Protein AF-A0A832SHZ5-F1 (afdb_monomer_lite)

pLDDT: mean 82.18, std 17.27, range [34.31, 98.19]

Structure (mmCIF, N/CA/C/O backbone):
data_AF-A0A832SHZ5-F1
#
_entry.id   AF-A0A832SHZ5-F1
#
loop_
_atom_site.group_PDB
_atom_site.id
_atom_site.type_symbol
_atom_site.label_atom_id
_atom_site.label_alt_id
_atom_site.label_comp_id
_atom_site.label_asym_id
_atom_site.label_entity_id
_atom_site.label_seq_id
_atom_site.pdbx_PDB_ins_code
_atom_site.Cartn_x
_atom_site.Cartn_y
_atom_site.Cartn_z
_atom_site.occupancy
_atom_site.B_iso_or_equiv
_atom_site.auth_seq_id
_atom_site.auth_comp_id
_atom_site.auth_asym_id
_atom_site.auth_atom_id
_atom_site.pdbx_PDB_model_num
ATOM 1 N N . MET A 1 1 ? -15.670 -2.214 17.158 1.00 87.81 1 MET A N 1
ATOM 2 C CA . MET A 1 1 ? -15.667 -2.525 15.724 1.00 87.81 1 MET A CA 1
ATOM 3 C C . MET A 1 1 ? -15.419 -1.257 14.931 1.00 87.81 1 MET A C 1
ATOM 5 O O . MET A 1 1 ? -16.327 -0.457 14.735 1.00 87.81 1 MET A O 1
ATOM 9 N N . LYS A 1 2 ? -14.157 -1.046 14.570 1.00 96.19 2 LYS A N 1
ATOM 10 C CA . LYS A 1 2 ? -13.628 0.034 13.745 1.00 96.19 2 LYS A CA 1
ATOM 11 C C . LYS A 1 2 ? -13.088 -0.593 12.468 1.00 96.19 2 LYS A C 1
ATOM 13 O O . LYS A 1 2 ? -12.137 -1.367 12.527 1.00 96.19 2 LYS A O 1
ATOM 18 N N . ILE A 1 3 ? -13.708 -0.253 11.347 1.00 97.62 3 ILE A N 1
ATOM 19 C CA . ILE A 1 3 ? -13.328 -0.744 10.025 1.00 97.62 3 ILE A CA 1
ATOM 20 C C . ILE A 1 3 ? -12.695 0.416 9.268 1.00 97.62 3 ILE A C 1
ATOM 22 O O . ILE A 1 3 ? -13.260 1.511 9.237 1.00 97.62 3 ILE A O 1
ATOM 26 N N . TYR A 1 4 ? -11.532 0.175 8.676 1.00 97.31 4 TYR A N 1
ATOM 27 C CA . TYR A 1 4 ? -10.879 1.101 7.758 1.00 97.31 4 TYR A CA 1
ATOM 28 C C . TYR A 1 4 ? -11.000 0.556 6.343 1.00 97.31 4 TYR A C 1
ATOM 30 O O . TYR A 1 4 ? -10.862 -0.645 6.136 1.00 97.31 4 TYR A O 1
ATOM 38 N N . CYS A 1 5 ? -11.238 1.435 5.376 1.00 96.31 5 CYS A N 1
ATOM 39 C CA . CYS A 1 5 ? -11.280 1.076 3.964 1.00 96.31 5 CYS A CA 1
ATOM 40 C C . CYS A 1 5 ? -10.280 1.945 3.202 1.00 96.31 5 CYS A C 1
ATOM 42 O O . CYS A 1 5 ? -10.263 3.161 3.398 1.00 96.31 5 CYS A O 1
ATOM 44 N N . ALA A 1 6 ? -9.474 1.334 2.340 1.00 95.19 6 ALA A N 1
ATOM 45 C CA . ALA A 1 6 ? -8.542 2.017 1.448 1.00 95.19 6 ALA A CA 1
ATOM 46 C C . ALA A 1 6 ? -8.669 1.468 0.023 1.00 95.19 6 ALA A C 1
ATOM 48 O O . ALA A 1 6 ? -9.070 0.325 -0.158 1.00 95.19 6 ALA A O 1
ATOM 49 N N . SER A 1 7 ? -8.346 2.286 -0.970 1.00 95.12 7 SER A N 1
ATOM 50 C CA . SER A 1 7 ? -8.300 1.966 -2.404 1.00 95.12 7 SER A CA 1
ATOM 51 C C . SER A 1 7 ? -7.238 2.863 -3.030 1.00 95.12 7 SER A C 1
ATOM 53 O O . SER A 1 7 ? -6.888 3.872 -2.410 1.00 95.12 7 SER A O 1
ATOM 55 N N . ASP A 1 8 ? -6.768 2.539 -4.234 1.00 93.00 8 ASP A N 1
ATOM 56 C CA . ASP A 1 8 ? -5.965 3.465 -5.045 1.00 93.00 8 ASP A CA 1
ATOM 57 C C . ASP A 1 8 ? -4.699 3.945 -4.314 1.00 93.00 8 ASP A C 1
ATOM 59 O O . ASP A 1 8 ? -4.367 5.132 -4.286 1.00 93.00 8 ASP A O 1
ATOM 63 N N . LEU A 1 9 ? -3.996 3.011 -3.669 1.00 91.62 9 LEU A N 1
ATOM 64 C CA . LEU A 1 9 ? -2.724 3.310 -3.011 1.00 91.62 9 LEU A CA 1
ATOM 65 C C . LEU A 1 9 ? -1.602 3.528 -4.032 1.00 91.62 9 LEU A C 1
ATOM 67 O O . LEU A 1 9 ? -0.637 4.216 -3.708 1.00 91.62 9 LEU A O 1
ATOM 71 N N . HIS A 1 10 ? -1.735 2.947 -5.233 1.00 90.56 10 HIS A N 1
ATOM 72 C CA . HIS A 1 10 ? -0.824 3.112 -6.372 1.00 90.56 10 HIS A CA 1
ATOM 73 C C . HIS A 1 10 ? 0.658 2.984 -5.985 1.00 90.56 10 HIS A C 1
ATOM 75 O O . HIS A 1 10 ? 1.519 3.735 -6.434 1.00 90.56 10 HIS A O 1
ATOM 81 N N . ILE A 1 11 ? 0.996 2.036 -5.112 1.00 86.69 11 ILE A N 1
ATOM 82 C CA . ILE A 1 11 ? 2.378 1.820 -4.672 1.00 86.69 11 ILE A CA 1
ATOM 83 C C . ILE A 1 11 ? 3.230 1.438 -5.886 1.00 86.69 11 ILE A C 1
ATO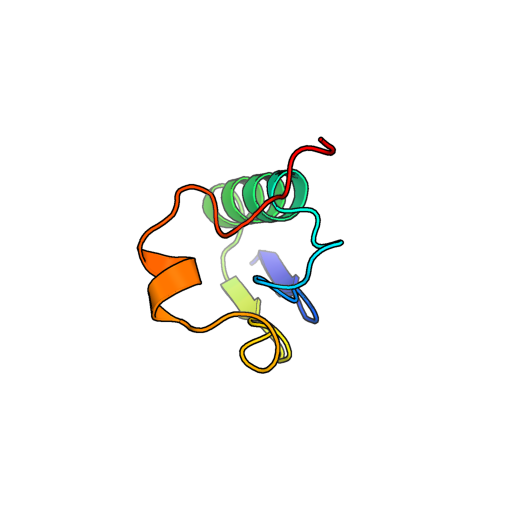M 85 O O . ILE A 1 11 ? 2.910 0.485 -6.594 1.00 86.69 11 ILE A O 1
ATOM 89 N N . GLY A 1 12 ? 4.320 2.173 -6.110 1.00 80.94 12 GLY A N 1
ATOM 90 C CA . GLY A 1 12 ? 5.138 2.052 -7.319 1.00 80.94 12 GLY A CA 1
ATOM 91 C C . GLY A 1 12 ? 4.840 3.107 -8.393 1.00 80.94 12 GLY A C 1
ATOM 92 O O . GLY A 1 12 ? 5.589 3.187 -9.363 1.00 80.94 12 GLY A O 1
ATOM 93 N N . TYR A 1 13 ? 3.812 3.943 -8.218 1.00 84.19 13 TYR A N 1
ATOM 94 C CA . TYR A 1 13 ? 3.613 5.158 -9.012 1.00 84.19 13 TYR A CA 1
ATOM 95 C C . TYR A 1 13 ? 4.495 6.306 -8.494 1.00 84.19 13 TYR A C 1
ATOM 97 O O . TYR A 1 13 ? 4.691 6.462 -7.289 1.00 84.19 13 TYR A O 1
ATOM 105 N N . GLU A 1 14 ? 5.025 7.121 -9.406 1.00 80.19 14 GLU A N 1
ATOM 106 C CA . GLU A 1 14 ? 6.002 8.178 -9.106 1.00 80.19 14 GLU A CA 1
ATOM 107 C C . GLU A 1 14 ? 5.487 9.278 -8.160 1.00 80.19 14 GLU A C 1
ATOM 109 O O . GLU A 1 14 ? 6.270 9.795 -7.365 1.00 80.19 14 GLU A O 1
ATOM 114 N N . ASP A 1 15 ? 4.185 9.587 -8.181 1.00 81.56 15 ASP A N 1
ATOM 115 C CA . ASP A 1 15 ? 3.586 10.602 -7.295 1.00 81.56 15 ASP A CA 1
ATOM 116 C C . ASP A 1 15 ? 2.970 10.007 -6.016 1.00 81.56 15 ASP A C 1
ATOM 118 O O . ASP A 1 15 ? 2.267 10.697 -5.267 1.00 81.56 15 ASP A O 1
ATOM 122 N N . THR A 1 16 ? 3.186 8.717 -5.750 1.00 84.69 16 THR A N 1
ATOM 123 C CA . THR A 1 16 ? 2.608 8.069 -4.574 1.00 84.69 16 THR A CA 1
ATOM 124 C C . THR A 1 16 ? 3.208 8.613 -3.286 1.00 84.69 16 THR A C 1
ATOM 126 O O . THR A 1 16 ? 4.419 8.638 -3.073 1.00 84.69 16 THR A O 1
ATOM 129 N N . ASN A 1 17 ? 2.335 9.020 -2.362 1.00 87.25 17 ASN A N 1
ATOM 130 C CA . ASN A 1 17 ? 2.744 9.552 -1.067 1.00 87.25 17 ASN A CA 1
ATOM 131 C C . ASN A 1 17 ? 3.016 8.419 -0.064 1.00 87.25 17 ASN A C 1
ATOM 133 O O . ASN A 1 17 ? 2.242 8.184 0.872 1.00 87.25 17 ASN A O 1
ATOM 137 N N . CYS A 1 18 ? 4.136 7.719 -0.254 1.00 84.75 18 CYS A N 1
ATOM 138 C CA . CYS A 1 18 ? 4.562 6.610 0.602 1.00 84.75 18 CYS A CA 1
ATOM 139 C C . CYS A 1 18 ? 4.603 6.967 2.105 1.00 84.75 18 CYS A C 1
ATOM 141 O O . CYS A 1 18 ? 4.132 6.154 2.908 1.00 84.75 18 CYS A O 1
ATOM 143 N N . PRO A 1 19 ? 5.064 8.165 2.534 1.00 88.12 19 PRO A N 1
ATOM 144 C CA . PRO A 1 19 ? 4.996 8.566 3.940 1.00 88.12 19 PRO A CA 1
ATOM 145 C C . PRO A 1 19 ? 3.574 8.549 4.513 1.00 88.12 19 PRO A C 1
ATOM 147 O O . PRO A 1 19 ? 3.354 8.001 5.593 1.00 88.12 19 PRO A O 1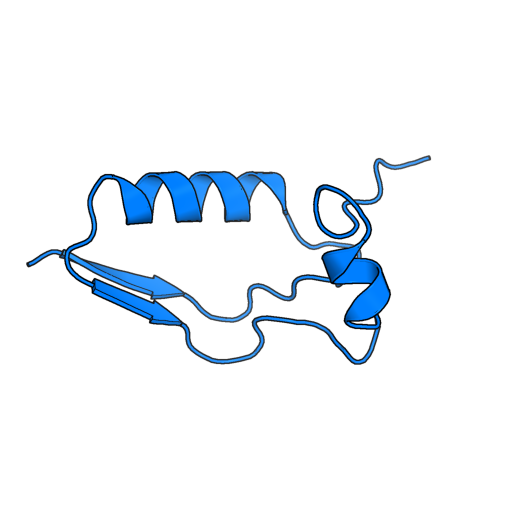
ATOM 150 N N . LYS A 1 20 ? 2.583 9.081 3.784 1.00 89.38 20 LYS A N 1
ATOM 151 C CA . LYS A 1 20 ? 1.183 9.088 4.237 1.00 89.38 20 LYS A CA 1
ATOM 152 C C . LYS A 1 20 ? 0.555 7.702 4.241 1.00 89.38 20 LYS A C 1
ATOM 154 O O . LYS A 1 20 ? -0.207 7.392 5.153 1.00 89.38 20 LYS A O 1
ATOM 159 N N . ILE A 1 21 ? 0.903 6.859 3.273 1.00 91.25 21 ILE A N 1
ATOM 160 C CA . ILE A 1 21 ? 0.472 5.456 3.244 1.00 91.25 21 ILE A CA 1
ATOM 161 C C . ILE A 1 21 ? 1.030 4.705 4.460 1.00 91.25 21 ILE A C 1
ATOM 163 O O . ILE A 1 21 ? 0.300 3.967 5.122 1.00 91.25 21 ILE A O 1
ATOM 167 N N . LYS A 1 22 ? 2.294 4.945 4.825 1.00 88.69 22 LYS A N 1
ATOM 168 C CA . LYS A 1 22 ? 2.900 4.370 6.032 1.00 88.69 22 LYS A CA 1
ATOM 169 C C . LYS A 1 22 ? 2.216 4.863 7.309 1.00 88.69 22 LYS A C 1
ATOM 171 O O . LYS A 1 22 ? 1.866 4.046 8.156 1.00 88.69 22 LYS A O 1
ATOM 176 N N . GLU A 1 23 ? 1.976 6.170 7.436 1.00 92.38 23 GLU A N 1
ATOM 177 C CA . GLU A 1 23 ? 1.215 6.739 8.562 1.00 92.38 23 GLU A CA 1
ATOM 178 C C . GLU A 1 23 ? -0.186 6.118 8.677 1.00 92.38 23 GLU A C 1
ATOM 180 O O . GLU A 1 23 ? -0.629 5.783 9.778 1.00 92.38 23 GLU A O 1
ATOM 185 N N . PHE A 1 24 ? -0.870 5.923 7.546 1.00 93.94 24 PHE A N 1
ATOM 186 C CA . PHE A 1 24 ? -2.167 5.256 7.496 1.00 93.94 24 PHE A CA 1
ATOM 187 C C . PHE A 1 24 ? -2.082 3.821 8.027 1.00 93.94 24 PHE A C 1
ATOM 189 O O . PHE A 1 24 ? -2.860 3.457 8.909 1.00 93.94 24 PHE A O 1
ATOM 196 N N . PHE A 1 25 ? -1.126 3.019 7.553 1.00 93.50 25 PHE A N 1
ATOM 197 C CA . PHE A 1 25 ? -0.980 1.637 8.013 1.00 93.50 25 PHE A CA 1
ATOM 198 C C . PHE A 1 25 ? -0.612 1.535 9.498 1.00 93.50 25 PHE A C 1
ATOM 200 O O . PHE A 1 25 ? -1.132 0.650 10.178 1.00 93.50 25 PHE A O 1
ATOM 207 N N . GLU A 1 26 ? 0.200 2.449 10.039 1.00 95.00 26 GLU A N 1
ATOM 208 C CA . GLU A 1 26 ? 0.472 2.496 11.485 1.00 95.00 26 GLU A CA 1
ATOM 209 C C . GLU A 1 26 ? -0.790 2.836 12.296 1.00 95.00 26 GLU A C 1
ATOM 211 O O . GLU A 1 26 ? -1.051 2.226 13.336 1.00 95.00 26 GLU A O 1
ATOM 216 N N . LEU A 1 27 ? -1.632 3.749 11.801 1.00 94.94 27 LEU A N 1
ATOM 217 C CA . LEU A 1 27 ? -2.906 4.086 12.439 1.00 94.94 27 LEU A CA 1
ATOM 218 C C . LEU A 1 27 ? -3.903 2.919 12.399 1.00 94.94 27 LEU A C 1
ATOM 220 O O . LEU A 1 27 ? -4.556 2.630 13.405 1.00 94.94 27 LEU A O 1
ATOM 224 N N . VAL A 1 28 ? -4.002 2.227 11.263 1.00 95.88 28 VAL A N 1
ATOM 225 C CA . VAL A 1 28 ? -4.838 1.029 11.112 1.00 95.88 28 VAL A CA 1
ATOM 226 C C . VAL A 1 28 ? -4.364 -0.064 12.064 1.00 95.88 28 VAL A C 1
ATOM 228 O O . VAL A 1 28 ? -5.159 -0.592 12.837 1.00 95.88 28 VAL A O 1
ATOM 231 N N . LYS A 1 29 ? -3.060 -0.349 12.087 1.00 94.31 29 LYS A N 1
ATOM 232 C CA . LYS A 1 29 ? -2.456 -1.354 12.968 1.00 94.31 29 LYS A CA 1
ATOM 233 C C . LYS A 1 29 ? -2.730 -1.087 14.450 1.00 94.31 29 LYS A C 1
ATOM 235 O O . LYS A 1 29 ? -2.912 -2.030 15.213 1.00 94.31 29 LYS A O 1
ATOM 240 N N . ALA A 1 30 ? -2.758 0.179 14.862 1.00 96.69 30 ALA A N 1
ATOM 241 C CA . ALA A 1 30 ? -2.985 0.553 16.254 1.00 96.69 30 ALA A CA 1
ATOM 242 C C . ALA A 1 30 ? -4.464 0.512 16.686 1.00 96.69 30 ALA A C 1
ATOM 244 O O . ALA A 1 30 ? -4.739 0.416 17.882 1.00 96.69 30 ALA A O 1
ATOM 245 N N . ASN A 1 31 ? -5.415 0.663 15.756 1.00 96.38 31 ASN 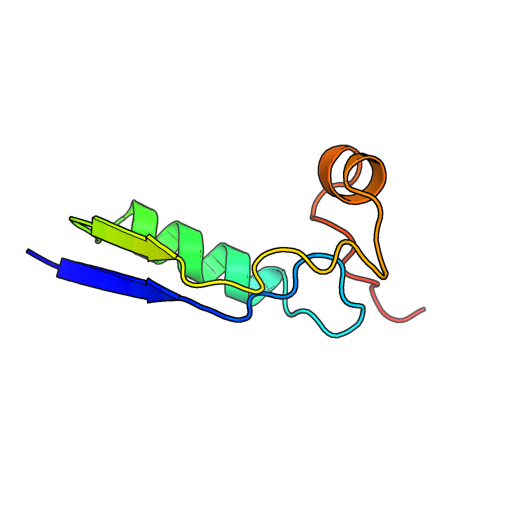A N 1
ATOM 246 C CA . ASN A 1 31 ? -6.778 1.085 16.107 1.00 96.38 31 ASN A CA 1
ATOM 247 C C . ASN A 1 31 ? -7.908 0.417 15.301 1.00 96.38 31 ASN A C 1
ATOM 249 O O . ASN A 1 31 ? -9.079 0.687 15.582 1.00 96.38 31 ASN A O 1
ATOM 253 N N . ALA A 1 32 ? -7.602 -0.396 14.292 1.00 96.88 32 ALA A N 1
ATOM 254 C CA . ALA A 1 32 ? -8.606 -1.081 13.487 1.00 96.88 32 ALA A CA 1
ATOM 255 C C . ALA A 1 32 ? -8.929 -2.469 14.050 1.00 96.88 32 ALA A C 1
ATOM 257 O O . ALA A 1 32 ? -8.038 -3.217 14.441 1.00 96.88 32 ALA A O 1
ATOM 258 N N . ASP A 1 33 ? -10.214 -2.817 14.034 1.00 98.19 33 ASP A N 1
ATOM 259 C CA . ASP A 1 33 ? -10.657 -4.205 14.171 1.00 98.19 33 ASP A CA 1
ATOM 260 C C . ASP A 1 33 ? -10.585 -4.920 12.805 1.00 98.19 33 ASP A C 1
ATOM 262 O O . ASP A 1 33 ? -10.363 -6.126 12.748 1.00 98.19 33 ASP A O 1
ATOM 266 N N . GLU A 1 34 ? -10.742 -4.172 11.703 1.00 97.69 34 GLU A N 1
ATOM 267 C CA . GLU A 1 34 ? -10.685 -4.688 10.332 1.00 97.69 34 GLU A CA 1
ATOM 268 C C . GLU A 1 34 ? -10.157 -3.627 9.348 1.00 97.69 34 GLU A C 1
ATOM 270 O O . GLU A 1 34 ? -10.445 -2.432 9.485 1.00 97.69 34 GLU A O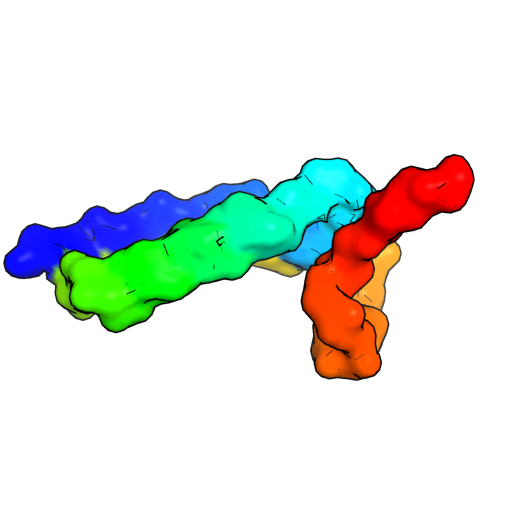 1
ATOM 275 N N . LEU A 1 35 ? -9.401 -4.070 8.338 1.00 96.38 35 LEU A N 1
ATOM 276 C CA . LEU A 1 35 ? -8.978 -3.267 7.191 1.00 96.38 35 LEU A CA 1
ATOM 277 C C . LEU A 1 35 ? -9.473 -3.924 5.902 1.00 96.38 35 LEU A C 1
ATOM 279 O O . LEU A 1 35 ? -9.126 -5.067 5.613 1.00 96.38 35 LEU A O 1
ATOM 283 N N . ILE A 1 36 ? -10.207 -3.161 5.100 1.00 97.06 36 ILE A N 1
ATOM 284 C CA . ILE A 1 36 ? -10.612 -3.526 3.748 1.00 97.06 36 ILE A CA 1
ATOM 285 C C . ILE A 1 36 ? -9.729 -2.758 2.770 1.00 97.06 36 ILE A C 1
ATOM 287 O O . ILE A 1 36 ? -9.703 -1.527 2.774 1.00 97.06 36 ILE A O 1
ATOM 291 N N . ILE A 1 37 ? -9.014 -3.488 1.919 1.00 94.81 37 ILE A N 1
ATOM 292 C CA . ILE A 1 37 ? -8.253 -2.906 0.817 1.00 94.81 37 ILE A CA 1
ATOM 293 C C . ILE A 1 37 ? -8.976 -3.242 -0.487 1.00 94.81 37 ILE A C 1
ATOM 295 O O . ILE A 1 37 ? -9.060 -4.400 -0.893 1.00 94.81 37 ILE A O 1
ATOM 299 N N . CYS A 1 38 ? -9.525 -2.211 -1.109 1.00 91.31 38 CYS A N 1
ATOM 300 C CA . CYS A 1 38 ? -10.055 -2.218 -2.462 1.00 91.31 38 CYS A CA 1
ATOM 301 C C . CYS A 1 38 ? -8.907 -1.974 -3.457 1.00 91.31 38 CYS A C 1
ATOM 303 O O . CYS A 1 38 ? -7.827 -1.566 -3.042 1.00 91.31 38 CYS A O 1
ATOM 305 N N . GLY A 1 39 ? -9.125 -2.304 -4.735 1.00 89.62 39 GLY A N 1
ATOM 306 C CA . GLY A 1 39 ? -8.096 -2.442 -5.777 1.00 89.62 39 GLY A CA 1
ATOM 307 C C . GLY A 1 39 ? -7.140 -1.257 -5.992 1.00 89.62 39 GLY A C 1
ATOM 308 O O . GLY A 1 39 ? -7.146 -0.262 -5.276 1.00 89.62 39 GLY A O 1
ATOM 309 N N . ASP A 1 40 ? -6.278 -1.398 -6.998 1.00 90.00 40 ASP A N 1
ATOM 310 C CA . ASP A 1 40 ? -5.255 -0.402 -7.349 1.00 90.00 40 ASP A CA 1
ATOM 311 C C . ASP A 1 40 ? -4.290 -0.097 -6.190 1.00 90.00 40 ASP A C 1
ATOM 313 O O . ASP A 1 40 ? -3.919 1.033 -5.878 1.00 90.00 40 ASP A O 1
ATOM 317 N N . VAL A 1 41 ? -3.875 -1.170 -5.514 1.00 89.62 41 VAL A N 1
ATOM 318 C CA . VAL A 1 41 ? -2.915 -1.121 -4.405 1.00 89.62 41 VAL A CA 1
ATOM 319 C C . VAL A 1 41 ? -1.494 -0.911 -4.911 1.00 89.62 41 VAL A C 1
ATOM 321 O O . VAL A 1 41 ? -0.746 -0.126 -4.336 1.00 89.62 41 VAL A O 1
ATOM 324 N N . LEU A 1 42 ? -1.128 -1.629 -5.972 1.00 88.00 42 LEU A N 1
ATOM 325 C CA . LEU A 1 42 ? 0.197 -1.621 -6.583 1.00 88.00 42 LEU A CA 1
ATOM 326 C C . LEU A 1 42 ? 0.067 -1.165 -8.039 1.00 88.00 42 LEU A C 1
ATOM 328 O O . LEU A 1 42 ? -0.765 -1.707 -8.767 1.00 88.00 42 LEU A O 1
ATOM 332 N N . ASP A 1 43 ? 0.926 -0.249 -8.481 1.00 87.38 43 ASP A N 1
ATOM 333 C CA . ASP A 1 43 ? 1.037 0.159 -9.887 1.00 87.38 43 ASP A CA 1
ATOM 334 C C . ASP A 1 43 ? 2.110 -0.680 -10.605 1.00 87.38 43 ASP A C 1
ATOM 336 O O . ASP A 1 43 ? 3.202 -0.225 -10.963 1.00 87.38 43 ASP A O 1
ATOM 340 N N . LEU A 1 44 ? 1.790 -1.965 -10.796 1.00 84.62 44 LEU A N 1
ATOM 341 C CA . LEU A 1 44 ? 2.700 -2.950 -11.396 1.00 84.62 44 LEU A CA 1
ATOM 342 C C . LEU A 1 44 ? 2.989 -2.701 -12.883 1.00 84.62 44 LEU A C 1
ATOM 344 O O . LEU A 1 44 ? 3.867 -3.342 -13.459 1.00 84.62 44 LEU A O 1
ATOM 348 N N . TRP A 1 45 ? 2.249 -1.798 -13.532 1.00 83.12 45 TRP A N 1
ATOM 349 C CA . TRP A 1 45 ? 2.518 -1.407 -14.916 1.00 83.12 45 TRP A CA 1
ATOM 350 C C . TRP A 1 45 ? 3.726 -0.485 -15.025 1.00 83.12 45 TRP A C 1
ATOM 352 O O . TRP A 1 45 ? 4.396 -0.479 -16.059 1.00 83.12 45 TRP A O 1
ATOM 362 N N . ARG A 1 46 ? 4.004 0.282 -13.970 1.00 78.31 46 ARG A N 1
ATOM 363 C CA . ARG A 1 46 ? 5.131 1.214 -13.923 1.00 78.31 46 ARG A CA 1
ATOM 364 C C . ARG A 1 46 ? 6.302 0.690 -13.110 1.00 78.31 46 ARG A C 1
ATOM 366 O O . ARG A 1 46 ? 7.442 0.991 -13.455 1.00 78.31 46 ARG A O 1
ATOM 373 N N . CYS A 1 47 ? 6.037 -0.102 -12.073 1.00 81.00 47 CYS A N 1
ATOM 374 C CA . CYS A 1 47 ? 7.065 -0.595 -11.165 1.00 81.00 47 CYS A CA 1
ATOM 375 C C . CYS A 1 47 ? 6.950 -2.116 -10.965 1.00 81.00 47 CYS A C 1
ATOM 377 O O . CYS A 1 47 ? 5.954 -2.583 -10.410 1.00 81.00 47 CYS A O 1
ATOM 379 N N . PRO A 1 48 ? 7.948 -2.910 -11.399 1.00 83.75 48 PRO A N 1
ATOM 380 C CA . PRO A 1 48 ? 7.976 -4.347 -11.146 1.00 83.75 48 PRO A CA 1
ATOM 381 C C . PRO A 1 48 ? 7.945 -4.664 -9.650 1.00 83.75 48 PRO A C 1
ATOM 383 O O . PRO A 1 48 ? 8.513 -3.933 -8.833 1.00 83.75 48 PRO A O 1
ATOM 386 N N . ILE A 1 49 ? 7.330 -5.790 -9.286 1.00 81.50 49 ILE A N 1
ATOM 387 C CA . ILE A 1 49 ? 7.182 -6.179 -7.880 1.00 81.50 49 ILE A CA 1
ATOM 388 C C . ILE A 1 49 ? 8.537 -6.369 -7.191 1.00 81.50 49 ILE A C 1
ATOM 390 O O . ILE A 1 49 ? 8.699 -5.994 -6.037 1.00 81.50 49 ILE A O 1
ATOM 394 N N . GLU A 1 50 ? 9.547 -6.842 -7.919 1.00 81.38 50 GLU A N 1
ATOM 395 C CA . GLU A 1 50 ? 10.899 -7.036 -7.403 1.00 81.38 50 GLU A CA 1
ATOM 396 C C . GLU A 1 50 ? 11.539 -5.705 -6.988 1.00 81.38 50 GLU A C 1
ATOM 398 O O . GLU A 1 50 ? 12.270 -5.645 -5.999 1.00 81.38 50 GLU A O 1
ATOM 403 N N . THR A 1 51 ? 11.255 -4.618 -7.714 1.00 76.94 51 THR A N 1
ATOM 404 C CA . THR A 1 51 ? 11.697 -3.259 -7.362 1.00 76.94 51 THR A CA 1
ATOM 405 C C . THR A 1 51 ? 10.974 -2.740 -6.121 1.00 76.94 51 THR 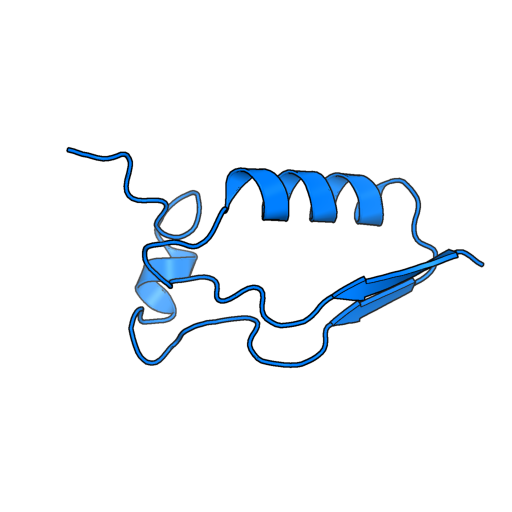A C 1
ATOM 407 O O . THR A 1 51 ? 11.605 -2.140 -5.249 1.00 76.94 51 THR A O 1
ATOM 410 N N . ILE A 1 52 ? 9.672 -3.011 -6.014 1.00 73.31 52 ILE A N 1
ATOM 411 C CA . ILE A 1 52 ? 8.859 -2.670 -4.841 1.00 73.31 52 ILE A CA 1
ATOM 412 C C . ILE A 1 52 ? 9.389 -3.402 -3.592 1.00 73.31 52 ILE A C 1
ATOM 414 O O . ILE A 1 52 ? 9.573 -2.779 -2.552 1.00 73.31 52 ILE A O 1
ATOM 418 N N . GLU A 1 53 ? 9.705 -4.695 -3.692 1.00 71.69 53 GLU A N 1
ATOM 419 C CA . GLU A 1 53 ? 10.144 -5.525 -2.559 1.00 71.69 53 GLU A CA 1
ATOM 420 C C . GLU A 1 53 ? 11.589 -5.265 -2.102 1.00 71.69 53 GLU A C 1
ATOM 422 O O . GLU A 1 53 ? 11.895 -5.394 -0.916 1.00 71.69 53 GLU A O 1
ATOM 427 N N . SER A 1 54 ? 12.496 -4.926 -3.023 1.00 66.31 54 SER A N 1
ATOM 428 C CA . SER A 1 54 ? 13.939 -4.825 -2.735 1.00 66.31 54 SER A CA 1
ATOM 429 C C . SER A 1 54 ? 14.414 -3.440 -2.291 1.00 66.31 54 SER A C 1
ATOM 431 O O . SER A 1 54 ? 15.572 -3.294 -1.892 1.00 66.31 54 SER A O 1
ATOM 433 N N . THR A 1 55 ? 13.543 -2.430 -2.323 1.00 57.59 55 THR A N 1
ATOM 434 C CA . THR A 1 55 ? 13.919 -1.041 -2.037 1.00 57.59 55 THR A CA 1
ATOM 435 C C . THR A 1 55 ? 13.066 -0.489 -0.899 1.00 57.59 55 THR A C 1
ATOM 437 O O . THR A 1 55 ? 11.861 -0.310 -1.058 1.00 57.59 55 THR A O 1
ATOM 440 N N . GLU A 1 56 ? 13.665 -0.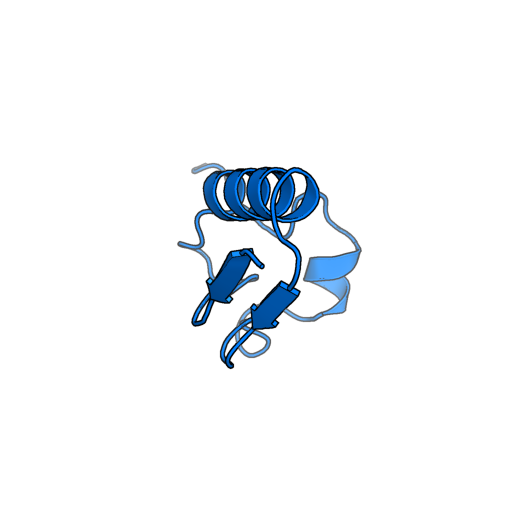179 0.256 1.00 48.50 56 GLU A N 1
ATOM 441 C CA . GLU A 1 56 ? 12.968 0.614 1.276 1.00 48.50 56 GLU A CA 1
ATOM 442 C C . GLU A 1 56 ? 12.956 2.102 0.869 1.00 48.50 56 GLU A C 1
ATOM 444 O O . GLU A 1 56 ? 14.021 2.629 0.544 1.00 48.50 56 GLU A O 1
ATOM 449 N N . PRO A 1 57 ? 11.812 2.816 0.912 1.00 50.19 57 PRO A N 1
ATOM 450 C CA . PRO A 1 57 ? 10.447 2.377 1.185 1.00 50.19 57 PRO A CA 1
ATOM 451 C C . PRO A 1 57 ? 9.624 2.421 -0.115 1.00 50.19 57 PRO A C 1
ATOM 453 O O . PRO A 1 57 ? 9.031 3.449 -0.405 1.00 50.19 57 PRO A O 1
ATOM 456 N N . MET A 1 58 ? 9.615 1.349 -0.915 1.00 54.91 58 MET A N 1
ATOM 457 C CA . MET A 1 58 ? 8.833 1.221 -2.159 1.00 54.91 58 MET A CA 1
ATOM 458 C C . MET A 1 58 ? 8.857 2.502 -3.017 1.00 54.91 58 MET A C 1
ATOM 460 O O . MET A 1 58 ? 7.902 3.268 -2.997 1.00 54.91 58 MET A O 1
ATOM 464 N N . PHE A 1 59 ? 9.984 2.752 -3.700 1.00 50.09 59 PHE A N 1
ATOM 465 C CA . PHE A 1 59 ? 10.240 3.881 -4.615 1.00 50.09 59 PHE A CA 1
ATOM 466 C C . PHE A 1 59 ? 9.431 5.159 -4.310 1.00 50.09 59 PHE A C 1
ATOM 468 O O . PHE A 1 59 ? 8.435 5.459 -4.958 1.00 50.09 59 PHE A O 1
ATOM 475 N N . CYS A 1 60 ? 9.887 5.930 -3.325 1.00 47.56 60 CYS A N 1
ATOM 476 C CA . CYS A 1 60 ? 9.516 7.334 -3.182 1.00 47.56 60 CYS A CA 1
ATOM 477 C C . CYS A 1 60 ? 10.688 8.117 -3.794 1.00 47.56 60 CYS A C 1
ATOM 479 O O . CYS A 1 60 ? 11.719 8.221 -3.123 1.00 47.56 60 CYS A O 1
ATOM 481 N N . PRO A 1 61 ? 10.628 8.572 -5.062 1.00 42.47 61 PRO A N 1
ATOM 482 C CA . PRO A 1 61 ? 11.703 9.382 -5.606 1.00 42.47 61 PRO A CA 1
ATOM 483 C C . PRO A 1 61 ? 11.737 10.670 -4.786 1.00 42.47 61 PRO A C 1
ATOM 485 O O . PRO A 1 61 ? 10.878 11.540 -4.925 1.00 42.47 61 PRO A O 1
ATOM 488 N N . GLU A 1 62 ? 12.707 10.789 -3.880 1.00 38.34 62 GLU A N 1
ATOM 489 C CA . GLU A 1 62 ? 13.108 12.113 -3.440 1.00 38.34 62 GLU A CA 1
ATOM 490 C C . GLU A 1 62 ? 13.574 12.832 -4.702 1.00 38.34 62 GLU A C 1
ATOM 492 O O . GLU A 1 62 ? 14.487 12.378 -5.393 1.00 38.34 62 GLU A O 1
ATOM 497 N N . ILE A 1 63 ? 12.831 13.884 -5.038 1.00 34.31 63 ILE A N 1
ATOM 498 C CA . ILE A 1 63 ? 13.125 14.870 -6.070 1.00 34.31 63 ILE A CA 1
ATOM 499 C C . ILE A 1 63 ? 14.646 15.079 -6.120 1.00 34.31 63 ILE A C 1
ATOM 501 O O . ILE A 1 63 ? 15.221 15.601 -5.164 1.00 34.31 63 ILE A O 1
ATOM 505 N N . ILE A 1 64 ? 15.277 14.629 -7.212 1.00 35.06 64 ILE A N 1
ATOM 506 C CA . ILE A 1 64 ? 16.650 15.016 -7.571 1.00 35.06 64 ILE A CA 1
ATOM 507 C C . ILE A 1 64 ? 16.637 16.488 -7.978 1.00 35.06 64 ILE A C 1
ATOM 509 O O . ILE A 1 64 ? 15.727 16.868 -8.753 1.00 35.06 64 ILE A O 1
#

Foldseek 3Di:
DAEAEEEQQQQLDAPRPLVVVVVVVVCCVVDPPYYHYDYNNYNCVRGPVCQCVPDPPRDHPPDD

Secondary structure (DSSP, 8-state):
--EEEE----BTSTT--HHHHHHHHHHHHHH-SEEEE-S--B-TTTS-HHHHHHSTTS------

Organism: NCBI:txid2214

Sequence (64 aa):
MKIYCASDLHIGYEDTNCPKIKEFFELVKANADELIICGDVLDLWRCPIETIESTEPMFCPEII

InterPro domains:
  IPR029052 Metallo-dependent phosphatase-like [G3DSA:3.60.21.10] (1-61)
  IPR029052 Metallo-dependent phosphatase-like [SSF56300] (1-50)

Radius of gyration: 12.72 Å; chains: 1; bounding box: 32×22×31 Å